Protein AF-A0A0C9Z8J1-F1 (afdb_monomer_lite)

Sequence (79 aa):
LDHHEQHNQDGLTFAPYGPILRAKGFLCLSQLTLDFFGLSDLQTWLGIEVGTAVLIMQYAKEDLAAIRSGKWVFPKDIV

Structure (mmCIF, N/CA/C/O backbone):
data_AF-A0A0C9Z8J1-F1
#
_entry.id   AF-A0A0C9Z8J1-F1
#
loop_
_atom_site.group_PDB
_atom_site.id
_atom_site.type_symbol
_atom_site.label_atom_id
_atom_site.label_alt_id
_atom_site.label_comp_id
_atom_site.label_asym_id
_atom_site.label_entity_id
_atom_site.label_seq_id
_atom_site.pdbx_PDB_ins_code
_atom_site.Cartn_x
_atom_site.Cartn_y
_atom_site.Cartn_z
_atom_site.occupancy
_atom_site.B_iso_or_equiv
_atom_site.auth_seq_id
_atom_site.auth_comp_id
_atom_site.auth_asym_id
_atom_site.auth_atom_id
_atom_site.pdbx_PDB_model_num
ATOM 1 N N . LEU A 1 1 ? 5.799 -3.632 -2.269 1.00 64.06 1 LEU A N 1
ATOM 2 C CA . LEU A 1 1 ? 5.478 -3.440 -0.845 1.00 64.06 1 LEU A CA 1
ATOM 3 C C . LEU A 1 1 ? 6.249 -4.456 -0.012 1.00 64.06 1 LEU A C 1
ATOM 5 O O . LEU A 1 1 ? 7.381 -4.141 0.296 1.00 64.06 1 LEU A O 1
ATOM 9 N N . ASP A 1 2 ? 5.793 -5.695 0.214 1.00 65.31 2 ASP A N 1
ATOM 10 C CA . ASP A 1 2 ? 6.583 -6.683 1.007 1.00 65.31 2 ASP A CA 1
ATOM 11 C C . ASP A 1 2 ? 7.898 -7.148 0.354 1.00 65.31 2 ASP A C 1
ATOM 13 O O . ASP A 1 2 ? 8.771 -7.746 0.978 1.00 65.31 2 ASP A O 1
ATOM 17 N N . HIS A 1 3 ? 8.017 -6.925 -0.947 1.00 65.19 3 HIS A N 1
ATOM 18 C CA . HIS A 1 3 ? 9.128 -7.397 -1.764 1.00 65.19 3 HIS A CA 1
ATOM 19 C C . HIS A 1 3 ? 10.285 -6.396 -1.860 1.00 65.19 3 HIS A C 1
ATOM 21 O O . HIS A 1 3 ? 11.305 -6.706 -2.467 1.00 65.19 3 HIS A O 1
ATOM 27 N N . HIS A 1 4 ? 10.137 -5.202 -1.285 1.00 67.75 4 HIS A N 1
ATOM 28 C CA . HIS A 1 4 ? 11.178 -4.185 -1.312 1.00 67.75 4 HIS A CA 1
ATOM 29 C C . HIS A 1 4 ? 11.959 -4.240 0.006 1.00 67.75 4 HIS A C 1
ATOM 31 O O . HIS A 1 4 ? 11.424 -3.907 1.061 1.00 67.75 4 HIS A O 1
ATOM 37 N N . GLU A 1 5 ? 13.227 -4.662 -0.039 1.00 67.12 5 GLU A N 1
ATOM 38 C CA . GLU A 1 5 ? 14.047 -4.876 1.169 1.00 67.12 5 GLU A CA 1
ATOM 39 C C . GLU A 1 5 ? 14.109 -3.640 2.078 1.00 67.12 5 GLU A C 1
ATOM 41 O O . GLU A 1 5 ? 14.087 -3.779 3.297 1.00 67.12 5 GLU A O 1
ATOM 46 N N . GLN A 1 6 ? 14.118 -2.434 1.499 1.00 68.00 6 GLN A N 1
ATOM 47 C CA . GLN A 1 6 ? 14.085 -1.184 2.265 1.00 68.00 6 GLN A CA 1
ATOM 48 C C . GLN A 1 6 ? 12.777 -0.986 3.039 1.00 68.00 6 GLN A C 1
ATOM 50 O O . GLN A 1 6 ? 12.825 -0.552 4.180 1.00 68.00 6 GLN A O 1
ATOM 55 N N . HIS A 1 7 ? 11.621 -1.341 2.471 1.00 68.94 7 HIS A N 1
ATOM 56 C CA . HIS A 1 7 ? 10.332 -1.186 3.163 1.00 68.94 7 HIS A CA 1
ATOM 57 C C . HIS A 1 7 ? 10.205 -2.174 4.329 1.00 68.94 7 HIS A C 1
ATOM 59 O O . HIS A 1 7 ? 9.611 -1.859 5.357 1.00 68.94 7 HIS A O 1
ATOM 65 N N . ASN A 1 8 ? 10.843 -3.341 4.211 1.00 65.25 8 ASN A N 1
ATOM 66 C CA . ASN A 1 8 ? 10.891 -4.340 5.278 1.00 65.25 8 ASN A CA 1
ATOM 67 C C . ASN A 1 8 ? 11.749 -3.896 6.480 1.00 65.25 8 ASN A C 1
ATOM 69 O O . ASN A 1 8 ? 11.549 -4.406 7.582 1.00 65.25 8 ASN A O 1
ATOM 73 N N . GLN A 1 9 ? 12.675 -2.941 6.304 1.00 65.94 9 GLN A N 1
ATOM 74 C CA . GLN A 1 9 ? 13.465 -2.373 7.409 1.00 65.94 9 GLN A CA 1
ATOM 75 C C . GLN A 1 9 ? 12.642 -1.455 8.317 1.00 65.94 9 GLN A C 1
ATOM 77 O O . GLN A 1 9 ? 12.950 -1.342 9.502 1.00 65.94 9 GLN A O 1
ATOM 82 N N . ASP A 1 10 ? 11.559 -0.878 7.796 1.00 68.62 10 ASP A N 1
ATOM 83 C CA . ASP A 1 10 ? 10.627 -0.050 8.564 1.00 68.62 10 ASP A CA 1
ATOM 84 C C . ASP A 1 10 ? 9.646 -0.897 9.405 1.00 68.62 10 ASP A C 1
ATOM 86 O O . ASP A 1 10 ? 8.745 -0.371 10.059 1.00 68.62 10 ASP A O 1
ATOM 90 N N . GLY A 1 11 ? 9.820 -2.229 9.414 1.00 64.56 11 GLY A N 1
ATOM 91 C CA . GLY A 1 11 ? 9.046 -3.171 10.228 1.00 64.56 11 GLY A CA 1
ATOM 92 C C . GLY A 1 11 ? 7.593 -3.341 9.780 1.00 64.56 11 GLY A C 1
ATOM 93 O O . GLY A 1 11 ? 6.801 -3.971 10.484 1.00 64.56 11 GLY A O 1
ATOM 94 N N . LEU A 1 12 ? 7.226 -2.785 8.622 1.00 68.94 12 LEU A N 1
ATOM 95 C CA . LEU A 1 12 ? 5.872 -2.836 8.096 1.00 68.94 12 LEU A CA 1
ATOM 96 C C . LEU A 1 12 ? 5.691 -4.056 7.188 1.00 68.94 12 LEU A C 1
ATOM 98 O O . LEU A 1 12 ? 6.206 -4.092 6.076 1.00 68.94 12 LEU A O 1
ATOM 102 N N . THR A 1 13 ? 4.907 -5.040 7.627 1.00 70.44 13 THR A N 1
ATOM 103 C CA . THR A 1 13 ? 4.458 -6.124 6.743 1.00 70.44 13 THR A CA 1
ATOM 104 C C . THR A 1 13 ? 3.139 -5.728 6.090 1.00 70.44 13 THR A C 1
ATOM 106 O O . THR A 1 13 ? 2.153 -5.447 6.771 1.00 70.44 13 THR A O 1
ATOM 109 N N . PHE A 1 14 ? 3.115 -5.707 4.764 1.00 74.00 14 PHE A N 1
ATOM 110 C CA . PHE A 1 14 ? 1.946 -5.405 3.950 1.00 74.00 14 PHE A CA 1
ATOM 111 C C . PHE A 1 14 ? 1.078 -6.641 3.661 1.00 74.00 14 PHE A C 1
ATOM 113 O O . PHE A 1 14 ? -0.126 -6.508 3.425 1.00 74.00 14 PHE A O 1
ATOM 120 N N . ALA A 1 15 ? 1.647 -7.845 3.763 1.00 78.31 15 ALA A N 1
ATOM 121 C CA . ALA A 1 15 ? 0.952 -9.108 3.515 1.00 78.31 15 ALA A CA 1
ATOM 122 C C . ALA A 1 15 ? -0.395 -9.254 4.266 1.00 78.31 15 ALA A C 1
ATOM 124 O O . ALA A 1 15 ? -1.361 -9.709 3.644 1.00 78.31 15 ALA A O 1
ATOM 125 N N . PRO A 1 16 ? -0.537 -8.817 5.539 1.00 84.62 16 PRO A N 1
ATOM 126 C CA . PRO A 1 16 ? -1.819 -8.849 6.248 1.00 84.62 16 PRO A CA 1
ATOM 127 C C . PRO A 1 16 ? -2.927 -7.998 5.604 1.00 84.62 16 PRO A C 1
ATOM 129 O O . PRO A 1 16 ? -4.106 -8.322 5.741 1.00 84.62 16 PRO A O 1
ATOM 132 N N . TYR A 1 17 ? -2.579 -6.927 4.883 1.00 85.31 17 TYR A N 1
ATOM 133 C CA . TYR A 1 17 ? -3.547 -5.992 4.295 1.00 85.31 17 TYR A CA 1
ATOM 134 C C . TYR A 1 17 ? -4.024 -6.413 2.901 1.00 85.31 17 TYR A C 1
ATOM 136 O O . TYR A 1 17 ? -5.102 -6.000 2.465 1.00 85.31 17 TYR A O 1
ATOM 144 N N . GLY A 1 18 ? -3.263 -7.262 2.204 1.00 85.25 18 GLY A N 1
ATOM 145 C CA . GLY A 1 18 ? -3.576 -7.726 0.849 1.00 85.25 18 GLY A CA 1
ATOM 146 C C . GLY A 1 18 ? -4.997 -8.295 0.690 1.00 85.25 18 GLY A C 1
ATOM 147 O O . GLY A 1 18 ? -5.728 -7.839 -0.193 1.00 85.25 18 GLY A O 1
ATOM 148 N N . PRO A 1 19 ? -5.447 -9.239 1.543 1.00 89.31 19 PRO A N 1
ATOM 149 C CA . PRO A 1 19 ? -6.807 -9.779 1.475 1.00 89.31 19 PRO A CA 1
ATOM 150 C C . PRO A 1 19 ? -7.905 -8.725 1.676 1.00 89.31 19 PRO A C 1
ATOM 152 O O . PRO A 1 19 ? -8.924 -8.766 0.985 1.00 89.31 19 PRO A O 1
ATOM 155 N N . ILE A 1 20 ? -7.690 -7.758 2.576 1.00 91.50 20 ILE A N 1
ATOM 156 C CA . ILE A 1 20 ? -8.651 -6.683 2.875 1.00 91.50 20 ILE A CA 1
ATOM 157 C C . ILE A 1 20 ? -8.805 -5.760 1.662 1.00 91.50 20 ILE A C 1
ATOM 159 O O . ILE A 1 20 ? -9.919 -5.436 1.247 1.00 91.50 20 ILE A O 1
ATOM 163 N N . LEU A 1 21 ? -7.682 -5.379 1.053 1.00 88.81 21 LEU A N 1
ATOM 164 C CA . LEU A 1 21 ? -7.654 -4.573 -0.165 1.00 88.81 21 LEU A CA 1
ATOM 165 C C . LEU A 1 21 ? -8.316 -5.303 -1.338 1.00 88.81 21 LEU A C 1
ATOM 167 O O . LEU A 1 21 ? -9.130 -4.716 -2.052 1.00 88.81 21 LEU A O 1
ATOM 171 N N . ARG A 1 22 ? -8.063 -6.608 -1.485 1.00 89.25 22 ARG A N 1
ATOM 172 C CA . ARG A 1 22 ? -8.692 -7.430 -2.525 1.00 89.25 22 ARG A CA 1
ATOM 173 C C . ARG A 1 22 ? -10.207 -7.531 -2.354 1.00 89.25 22 ARG A C 1
ATOM 175 O O . ARG A 1 22 ? -10.928 -7.413 -3.341 1.00 89.25 22 ARG A O 1
ATOM 182 N N . ALA A 1 23 ? -10.697 -7.690 -1.123 1.00 92.12 23 ALA A N 1
ATOM 183 C CA . ALA A 1 23 ? -12.133 -7.683 -0.827 1.00 92.12 23 ALA A CA 1
ATOM 184 C C . ALA A 1 23 ? -12.806 -6.343 -1.183 1.00 92.12 23 ALA A C 1
ATOM 186 O O . ALA A 1 23 ? -13.998 -6.306 -1.476 1.00 92.12 23 ALA A O 1
ATOM 187 N N . LYS A 1 24 ? -12.032 -5.251 -1.206 1.00 90.12 24 LYS A N 1
ATOM 188 C CA . LYS A 1 24 ? -12.463 -3.911 -1.634 1.00 90.12 24 LYS A CA 1
ATOM 189 C C . LYS A 1 24 ? -12.265 -3.639 -3.131 1.00 90.12 24 LYS A C 1
ATOM 191 O O . LYS A 1 24 ? -12.570 -2.543 -3.585 1.00 90.12 24 LYS A O 1
ATOM 196 N N . GLY A 1 25 ? -11.781 -4.614 -3.904 1.00 90.62 25 GLY A N 1
ATOM 197 C CA . GLY A 1 25 ? -11.587 -4.488 -5.352 1.00 90.62 25 GLY A CA 1
ATOM 198 C C . GLY A 1 25 ? -10.242 -3.894 -5.781 1.00 90.62 25 GLY A C 1
ATOM 199 O O . GLY A 1 25 ? -10.041 -3.658 -6.973 1.00 90.62 25 GLY A O 1
ATOM 200 N N . PHE A 1 26 ? -9.303 -3.687 -4.852 1.00 88.50 26 PHE A N 1
ATOM 201 C CA . PHE A 1 26 ? -7.928 -3.332 -5.197 1.00 88.50 26 PHE A CA 1
ATOM 202 C C . PHE A 1 26 ? -7.186 -4.581 -5.688 1.00 88.50 26 PHE A C 1
ATOM 204 O O . PHE A 1 26 ? -7.012 -5.558 -4.961 1.00 88.50 26 PHE A O 1
ATOM 211 N N . LEU A 1 27 ? -6.759 -4.543 -6.945 1.00 85.94 27 LEU A N 1
ATOM 212 C CA . LEU A 1 27 ? -6.043 -5.601 -7.652 1.00 85.94 27 LEU A CA 1
ATOM 213 C C . LEU A 1 27 ? -4.583 -5.229 -7.925 1.00 85.94 27 LEU A C 1
ATOM 215 O O . LEU A 1 27 ? -3.750 -6.119 -8.077 1.00 85.94 27 LEU A O 1
ATOM 219 N N . CYS A 1 28 ? -4.261 -3.936 -8.012 1.00 83.81 28 CYS A N 1
ATOM 220 C CA . CYS A 1 28 ? -2.917 -3.477 -8.348 1.00 83.81 28 CYS A CA 1
ATOM 221 C C . CYS A 1 28 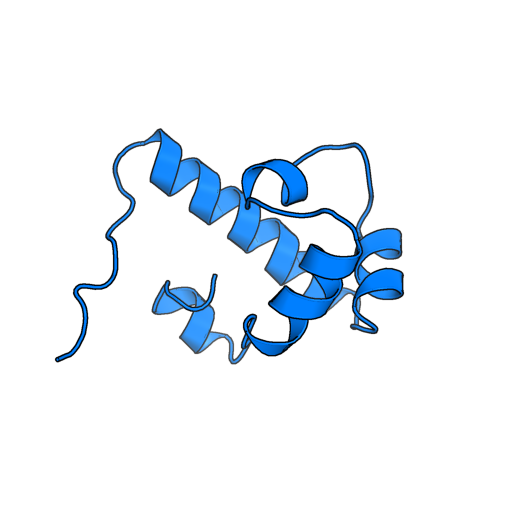? -2.508 -2.200 -7.603 1.00 83.81 28 CYS A C 1
ATOM 223 O O . CYS A 1 28 ? -3.340 -1.389 -7.197 1.00 83.81 28 CYS A O 1
ATOM 225 N N . LEU A 1 29 ? -1.191 -2.004 -7.471 1.00 80.81 29 LEU A N 1
ATOM 226 C CA . LEU A 1 29 ? -0.594 -0.848 -6.788 1.00 80.81 29 LEU A CA 1
ATOM 227 C C . LEU A 1 29 ? -1.022 0.490 -7.391 1.00 80.81 29 LEU A C 1
ATOM 229 O O . LEU A 1 29 ? -1.209 1.453 -6.657 1.00 80.81 29 LEU A O 1
ATOM 233 N N . SER A 1 30 ? -1.235 0.559 -8.708 1.00 84.94 30 SER A N 1
ATOM 234 C CA . SER A 1 30 ? -1.663 1.804 -9.352 1.00 84.94 30 SER A CA 1
ATOM 235 C C . SER A 1 30 ? -3.004 2.306 -8.823 1.00 84.94 30 SER A C 1
ATOM 237 O O . SER A 1 30 ? -3.178 3.517 -8.713 1.00 84.94 30 SER A O 1
ATOM 239 N N . GLN A 1 31 ? -3.915 1.413 -8.421 1.00 87.94 31 GLN A N 1
ATOM 240 C CA . GLN A 1 31 ? -5.191 1.804 -7.820 1.00 87.94 31 GLN A CA 1
ATOM 241 C C . GLN A 1 31 ? -5.009 2.457 -6.451 1.00 87.94 31 GLN A C 1
ATOM 243 O O . GLN A 1 31 ? -5.755 3.374 -6.133 1.00 87.94 31 GLN A O 1
ATOM 248 N N . LEU A 1 32 ? -3.999 2.046 -5.673 1.00 85.44 32 LEU A N 1
ATOM 249 C CA . LEU A 1 32 ? -3.682 2.658 -4.377 1.00 85.44 32 LEU A CA 1
ATOM 250 C C . LEU A 1 32 ? -3.094 4.072 -4.499 1.00 85.44 32 LEU A C 1
ATOM 252 O O . LEU A 1 32 ? -3.039 4.809 -3.520 1.00 85.44 32 LEU A O 1
ATOM 256 N N . THR A 1 33 ? -2.637 4.447 -5.693 1.00 84.94 33 THR A N 1
ATOM 257 C CA . THR A 1 33 ? -2.044 5.765 -5.964 1.00 84.94 33 THR A CA 1
ATOM 258 C C . THR A 1 33 ? -3.026 6.763 -6.578 1.00 84.94 33 THR A C 1
ATOM 260 O O . THR A 1 33 ? -2.615 7.865 -6.928 1.00 84.94 33 THR A O 1
ATOM 263 N N . LEU A 1 34 ? -4.294 6.377 -6.753 1.00 85.44 34 LEU A N 1
ATOM 264 C CA . LEU A 1 34 ? -5.323 7.240 -7.327 1.00 85.44 34 LEU A CA 1
ATOM 265 C C . LEU A 1 34 ? -5.850 8.233 -6.290 1.00 85.44 34 LEU A C 1
ATOM 267 O O . LEU A 1 34 ? -6.057 7.877 -5.134 1.00 85.44 34 LEU A O 1
ATOM 271 N N . ASP A 1 35 ? -6.201 9.433 -6.740 1.00 85.88 35 ASP A N 1
ATOM 272 C CA . ASP A 1 35 ? -6.745 10.498 -5.887 1.00 85.88 35 ASP A CA 1
ATOM 273 C C . ASP A 1 35 ? -8.242 10.307 -5.545 1.00 85.88 35 ASP A C 1
ATOM 275 O O . ASP A 1 35 ? -8.931 11.252 -5.170 1.00 85.88 35 ASP A O 1
ATOM 279 N N . PHE A 1 36 ? -8.776 9.087 -5.694 1.00 85.62 36 PHE A N 1
ATOM 280 C CA . PHE A 1 36 ? -10.186 8.775 -5.415 1.00 85.62 36 PHE A CA 1
ATOM 281 C C . PHE A 1 36 ? -10.485 8.527 -3.933 1.00 85.62 36 PHE A C 1
ATOM 283 O O . PHE A 1 36 ? -11.653 8.497 -3.553 1.00 85.62 36 PHE A O 1
ATOM 290 N N . PHE A 1 37 ? -9.461 8.315 -3.108 1.00 87.31 37 PHE A N 1
ATOM 291 C CA . PHE A 1 37 ? -9.609 8.085 -1.675 1.00 87.31 37 PHE A CA 1
ATOM 292 C C . PHE A 1 37 ? -8.448 8.719 -0.909 1.00 87.31 37 PHE A C 1
ATOM 294 O O . PHE A 1 37 ? -7.360 8.929 -1.450 1.00 87.31 37 PHE A O 1
ATOM 301 N N . GLY A 1 38 ? -8.692 9.046 0.356 1.00 88.06 38 GLY A N 1
ATOM 302 C CA . GLY A 1 38 ? -7.718 9.686 1.230 1.00 88.06 38 GLY A CA 1
ATOM 303 C C . GLY A 1 38 ? -7.113 8.746 2.270 1.00 88.06 38 GLY A C 1
ATOM 304 O O . GLY A 1 38 ? -7.502 7.588 2.432 1.00 88.06 38 GLY A O 1
ATOM 305 N N . LEU A 1 39 ? -6.189 9.296 3.061 1.00 90.44 39 LEU A N 1
ATOM 306 C CA . LEU A 1 39 ? -5.591 8.599 4.204 1.00 90.44 39 LEU A CA 1
ATOM 307 C C . LEU A 1 39 ? -6.646 8.110 5.202 1.00 90.44 39 LEU A C 1
ATOM 309 O O . LEU A 1 39 ? -6.490 7.037 5.774 1.00 90.44 39 LEU A O 1
ATOM 313 N N . SER A 1 40 ? -7.709 8.880 5.441 1.00 92.25 40 SER A N 1
ATOM 314 C CA . SER A 1 40 ? -8.785 8.503 6.370 1.00 92.25 40 SER A CA 1
ATOM 315 C C . SER A 1 40 ? -9.578 7.287 5.892 1.00 92.25 40 SER A C 1
ATOM 317 O O . SER A 1 40 ? -9.945 6.435 6.703 1.00 92.25 40 SER A O 1
ATOM 319 N N . ASP A 1 41 ? -9.789 7.164 4.581 1.00 92.38 41 ASP A N 1
ATOM 320 C CA . ASP A 1 41 ? -10.446 5.997 3.994 1.00 92.38 41 ASP A CA 1
ATOM 321 C C . ASP A 1 41 ? -9.566 4.761 4.161 1.00 92.38 41 ASP A C 1
ATOM 323 O O . ASP A 1 41 ? -10.027 3.730 4.647 1.00 92.38 41 ASP A O 1
ATOM 327 N N . LEU A 1 42 ? -8.271 4.893 3.854 1.00 91.38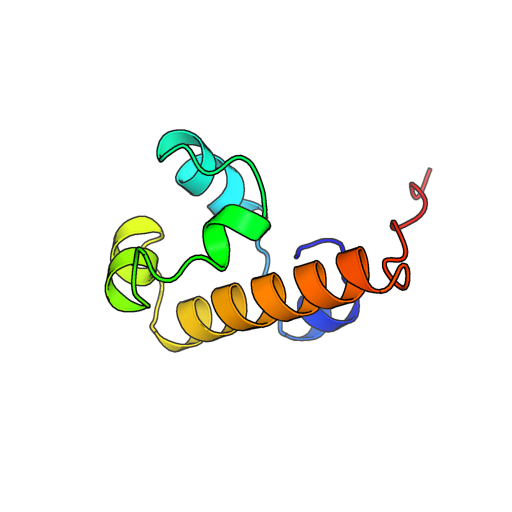 42 LEU A N 1
ATOM 328 C CA . LEU A 1 42 ? -7.305 3.807 3.989 1.00 91.38 42 LEU A CA 1
ATOM 329 C C . LEU A 1 42 ? -7.166 3.333 5.446 1.00 91.38 42 LEU A C 1
ATOM 331 O O . LEU A 1 42 ? -7.170 2.127 5.693 1.00 91.38 42 LE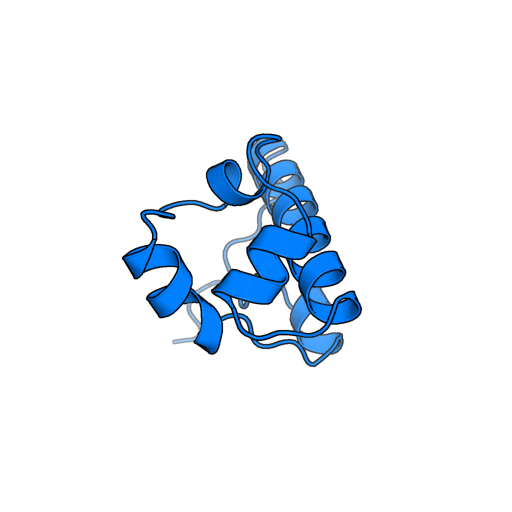U A O 1
ATOM 335 N N . GLN A 1 43 ? -7.119 4.263 6.407 1.00 93.88 43 GLN A N 1
ATOM 336 C CA . GLN A 1 43 ? -7.144 3.953 7.844 1.00 93.88 43 GLN A CA 1
ATOM 337 C C . GLN A 1 43 ? -8.390 3.152 8.216 1.00 93.88 43 GLN A C 1
ATOM 339 O O . GLN A 1 43 ? -8.287 2.092 8.826 1.00 93.88 43 GLN A O 1
ATOM 344 N N . THR A 1 44 ? -9.565 3.623 7.792 1.00 94.31 44 THR A N 1
ATOM 345 C CA . THR A 1 44 ? -10.851 2.974 8.083 1.00 94.31 44 THR A CA 1
ATOM 346 C C . THR A 1 44 ? -10.930 1.581 7.463 1.00 94.31 44 THR A C 1
ATOM 348 O O . THR A 1 44 ? -11.471 0.651 8.055 1.00 94.31 44 THR A O 1
ATOM 351 N N . TRP A 1 45 ? -10.398 1.416 6.254 1.00 92.50 45 TRP A N 1
ATOM 352 C CA . TRP A 1 45 ? -10.433 0.152 5.530 1.00 92.50 45 TRP A CA 1
ATOM 353 C C . TRP A 1 45 ? -9.516 -0.902 6.120 1.00 92.50 45 TRP A C 1
ATOM 355 O O . TRP A 1 45 ? -9.896 -2.070 6.117 1.00 92.50 45 TRP A O 1
ATOM 365 N N . LEU A 1 46 ? -8.328 -0.498 6.569 1.00 90.69 46 LEU A N 1
ATOM 366 C CA . LEU A 1 46 ? -7.297 -1.410 7.056 1.00 90.69 46 LEU A CA 1
ATOM 367 C C . LEU A 1 46 ? -7.254 -1.509 8.585 1.00 90.69 46 LEU A C 1
ATOM 369 O O . LEU A 1 46 ? -6.577 -2.390 9.102 1.00 90.69 46 LEU A O 1
ATOM 373 N N . GLY A 1 47 ? -7.977 -0.643 9.302 1.00 92.94 47 GLY A N 1
ATOM 374 C CA . GLY A 1 47 ? -7.949 -0.579 10.763 1.00 92.94 47 GLY A CA 1
ATOM 375 C C . GLY A 1 47 ? -6.576 -0.176 11.302 1.00 92.94 47 GLY A C 1
ATOM 376 O O . GLY A 1 47 ? -6.114 -0.754 12.281 1.00 92.94 47 GLY A O 1
ATOM 377 N N . ILE A 1 48 ? -5.907 0.763 10.629 1.00 91.06 48 ILE A N 1
ATOM 378 C CA . ILE A 1 48 ? -4.521 1.166 10.912 1.00 91.06 48 ILE A CA 1
ATOM 379 C C . ILE A 1 48 ? -4.426 2.626 11.349 1.00 91.06 48 ILE A C 1
ATOM 381 O O . ILE A 1 48 ? -5.268 3.450 10.996 1.00 91.06 48 ILE A O 1
ATOM 385 N N . GLU A 1 49 ? -3.344 2.943 12.054 1.00 93.50 49 GLU A N 1
ATOM 386 C CA . GLU A 1 49 ? -2.981 4.306 12.439 1.00 93.50 49 GLU A CA 1
ATOM 387 C C . GLU A 1 49 ? -2.573 5.163 11.230 1.00 93.50 49 GLU A C 1
ATOM 389 O O . GLU A 1 49 ? -2.077 4.663 10.212 1.00 93.50 49 GLU A O 1
ATOM 394 N N . VAL A 1 50 ? -2.711 6.486 11.368 1.00 92.38 50 VAL A N 1
ATOM 395 C CA . VAL A 1 50 ? -2.401 7.454 10.300 1.00 92.38 50 VAL A CA 1
ATOM 396 C C . VAL A 1 50 ? -0.975 7.313 9.763 1.00 92.38 50 VAL A C 1
ATOM 398 O O . VAL A 1 50 ? -0.774 7.373 8.552 1.00 92.38 50 VAL A O 1
ATOM 401 N N . GLY A 1 51 ? 0.011 7.064 10.632 1.00 90.31 51 GLY A N 1
ATOM 402 C CA . GLY A 1 51 ? 1.410 6.900 10.224 1.00 90.31 51 GLY A CA 1
ATOM 403 C C . GLY A 1 51 ? 1.615 5.688 9.314 1.00 90.31 51 GLY A C 1
ATOM 404 O O . GLY A 1 51 ? 2.289 5.780 8.292 1.00 90.31 51 GLY A O 1
ATOM 405 N N . THR A 1 52 ? 0.953 4.573 9.625 1.00 89.00 52 THR A N 1
ATOM 406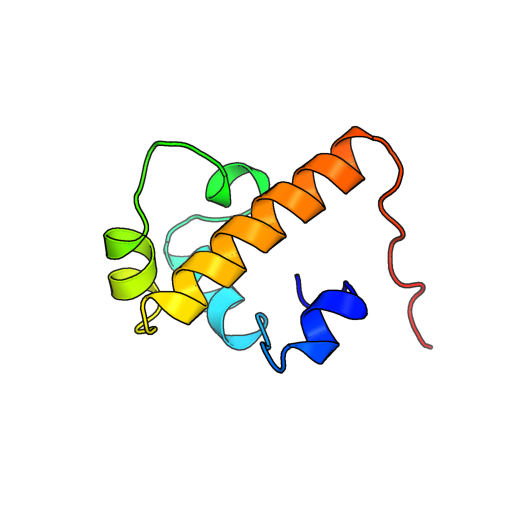 C CA . THR A 1 52 ? 0.983 3.366 8.793 1.00 89.00 52 THR A CA 1
ATOM 407 C C . THR A 1 52 ? 0.292 3.592 7.451 1.00 89.00 52 THR A C 1
ATOM 409 O O . THR A 1 52 ? 0.809 3.172 6.418 1.00 89.00 52 THR A O 1
ATOM 412 N N . ALA A 1 53 ? -0.840 4.303 7.436 1.00 90.44 53 ALA A N 1
ATOM 413 C CA . ALA A 1 53 ? -1.527 4.648 6.192 1.00 90.44 53 ALA A CA 1
ATOM 414 C C . ALA A 1 53 ? -0.661 5.538 5.283 1.00 90.44 53 ALA A C 1
ATOM 416 O O . ALA A 1 53 ? -0.619 5.320 4.070 1.00 90.44 53 ALA A O 1
ATOM 417 N N . VAL A 1 54 ? 0.071 6.496 5.867 1.00 90.38 54 VAL A N 1
ATOM 418 C CA . VAL A 1 54 ? 1.029 7.345 5.141 1.00 90.38 54 VAL A CA 1
ATOM 419 C C . VAL A 1 54 ? 2.124 6.502 4.494 1.00 90.38 54 VAL A C 1
ATOM 421 O O . VAL A 1 54 ? 2.356 6.653 3.295 1.00 90.38 54 VAL A O 1
ATOM 424 N N . LEU A 1 55 ? 2.743 5.584 5.245 1.00 89.06 55 LEU A N 1
ATOM 425 C CA . LEU A 1 55 ? 3.801 4.714 4.720 1.00 89.06 55 LEU A CA 1
ATOM 426 C C . LEU A 1 55 ? 3.300 3.844 3.563 1.00 89.06 55 LEU A C 1
ATOM 428 O O . LEU A 1 55 ? 3.935 3.797 2.514 1.00 89.06 55 LEU A O 1
ATOM 432 N N . ILE A 1 56 ? 2.116 3.236 3.694 1.00 87.31 56 ILE A N 1
ATOM 433 C CA . ILE A 1 56 ? 1.520 2.424 2.621 1.00 87.31 56 ILE A CA 1
ATOM 434 C C . ILE A 1 56 ? 1.322 3.248 1.342 1.00 87.31 56 ILE A C 1
ATOM 436 O O . ILE A 1 56 ? 1.689 2.795 0.256 1.00 87.31 56 ILE A O 1
ATOM 440 N N . MET A 1 57 ? 0.754 4.455 1.448 1.00 88.69 57 MET A N 1
ATOM 441 C CA . MET A 1 57 ? 0.553 5.315 0.277 1.00 88.69 57 MET A CA 1
ATOM 442 C C . MET A 1 57 ? 1.879 5.780 -0.330 1.00 88.69 57 MET A C 1
ATOM 444 O O . MET A 1 57 ? 1.990 5.864 -1.555 1.00 88.69 57 MET A O 1
ATOM 448 N N . GLN A 1 58 ? 2.875 6.091 0.501 1.00 88.56 58 GLN A N 1
ATOM 449 C CA . GLN A 1 58 ? 4.195 6.510 0.043 1.00 88.56 58 GLN A CA 1
ATOM 450 C C . GLN A 1 58 ? 4.896 5.381 -0.719 1.00 88.56 58 GLN A C 1
ATOM 452 O O . GLN A 1 58 ? 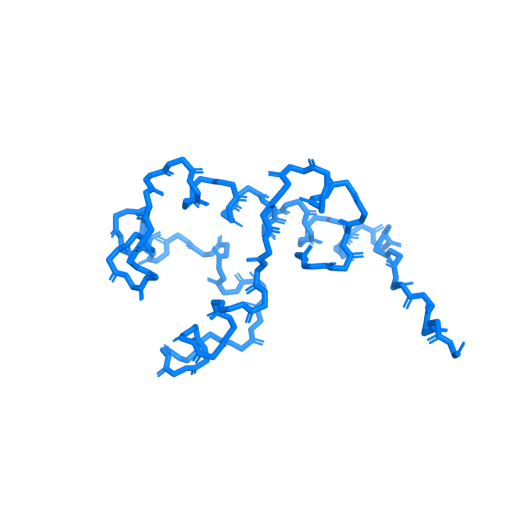5.282 5.577 -1.871 1.00 88.56 58 GLN A O 1
ATOM 457 N N . TYR A 1 59 ? 4.963 4.185 -0.140 1.00 87.31 59 TYR A N 1
ATOM 458 C CA . TYR A 1 59 ? 5.579 3.033 -0.790 1.00 87.31 59 TYR A CA 1
ATOM 459 C C . TYR A 1 59 ? 4.846 2.623 -2.064 1.00 87.31 59 TYR A C 1
ATOM 461 O O . TYR A 1 59 ? 5.488 2.304 -3.057 1.00 87.31 59 TYR A O 1
ATOM 469 N N . ALA A 1 60 ? 3.509 2.693 -2.101 1.00 87.56 60 ALA A N 1
ATOM 470 C CA . ALA A 1 60 ? 2.764 2.397 -3.325 1.00 87.56 60 ALA A CA 1
ATOM 471 C C . ALA A 1 60 ? 3.141 3.352 -4.474 1.00 87.56 60 ALA A C 1
ATOM 473 O O . ALA A 1 60 ? 3.219 2.932 -5.631 1.00 87.56 60 ALA A O 1
ATOM 474 N N . LYS A 1 61 ? 3.409 4.629 -4.165 1.00 89.00 61 LYS A N 1
ATOM 475 C CA . LYS A 1 61 ? 3.876 5.626 -5.141 1.00 89.00 61 LYS A CA 1
ATOM 476 C C . LYS A 1 61 ? 5.318 5.372 -5.575 1.00 89.00 61 LYS A C 1
ATOM 478 O O . LYS A 1 61 ? 5.597 5.439 -6.772 1.00 89.00 61 LYS A O 1
ATOM 483 N N . GLU A 1 62 ? 6.211 5.080 -4.632 1.00 87.38 62 GLU A N 1
ATOM 484 C CA . GLU A 1 62 ? 7.616 4.750 -4.906 1.00 87.38 62 GLU A CA 1
ATOM 485 C C . GLU A 1 62 ? 7.731 3.496 -5.777 1.00 87.38 62 GLU A C 1
ATOM 487 O O . GLU A 1 62 ? 8.382 3.532 -6.823 1.00 87.38 62 GLU A O 1
ATOM 492 N N . ASP A 1 63 ? 7.009 2.434 -5.418 1.00 85.06 63 ASP A N 1
ATOM 493 C CA . ASP A 1 63 ? 6.958 1.186 -6.173 1.00 85.06 63 ASP A CA 1
ATOM 494 C C . ASP A 1 63 ? 6.447 1.421 -7.592 1.00 85.06 63 ASP A C 1
ATOM 496 O O . ASP A 1 63 ? 7.049 0.976 -8.571 1.00 85.06 63 ASP A O 1
ATOM 500 N N . LEU A 1 64 ? 5.355 2.177 -7.737 1.00 87.38 64 LEU A N 1
ATOM 501 C CA . LEU A 1 64 ? 4.807 2.495 -9.050 1.00 87.38 64 LEU A CA 1
ATOM 502 C C . LEU A 1 64 ? 5.788 3.321 -9.895 1.00 87.38 64 LEU A C 1
ATOM 504 O O . LEU A 1 64 ? 5.887 3.105 -11.106 1.00 87.38 64 LEU A O 1
ATOM 508 N N . ALA A 1 65 ? 6.525 4.253 -9.287 1.00 88.81 65 ALA A N 1
ATOM 509 C CA . ALA A 1 65 ? 7.556 5.031 -9.968 1.00 88.81 65 ALA A CA 1
ATOM 510 C C . ALA A 1 65 ? 8.753 4.158 -10.388 1.00 88.81 65 ALA A C 1
ATOM 512 O O . ALA A 1 65 ? 9.263 4.293 -11.507 1.00 88.81 65 ALA A O 1
ATOM 513 N N . ALA A 1 66 ? 9.174 3.219 -9.542 1.00 86.25 66 ALA A N 1
ATOM 514 C CA . ALA A 1 66 ? 10.216 2.248 -9.856 1.00 86.25 66 ALA A CA 1
ATOM 515 C C . ALA A 1 66 ? 9.792 1.304 -10.999 1.00 86.25 66 ALA A C 1
ATOM 517 O O . ALA A 1 66 ? 10.563 1.102 -11.939 1.00 86.25 66 ALA A O 1
ATOM 518 N N . ILE A 1 67 ? 8.542 0.821 -10.992 1.00 84.94 67 ILE A N 1
ATOM 519 C CA . ILE A 1 67 ? 7.951 0.027 -12.086 1.00 84.94 67 ILE A CA 1
ATOM 520 C C . ILE A 1 67 ? 7.950 0.825 -13.391 1.00 84.94 67 ILE A C 1
ATOM 522 O O . ILE A 1 67 ? 8.443 0.347 -14.411 1.00 84.94 67 ILE A O 1
ATOM 526 N N . ARG A 1 68 ? 7.454 2.068 -13.368 1.00 85.94 68 ARG A N 1
ATOM 527 C CA . ARG A 1 68 ? 7.386 2.933 -14.560 1.00 85.94 68 ARG A CA 1
ATOM 528 C C . ARG A 1 68 ? 8.757 3.298 -15.125 1.00 85.94 68 ARG A C 1
ATOM 530 O O . ARG A 1 68 ? 8.876 3.503 -16.327 1.00 85.94 68 ARG A O 1
ATOM 537 N N . SER A 1 69 ? 9.778 3.388 -14.276 1.00 87.25 69 SER A N 1
ATOM 538 C CA . SER A 1 69 ? 11.150 3.695 -14.694 1.00 87.25 69 SER A CA 1
ATOM 539 C C . SER A 1 69 ? 11.961 2.464 -15.109 1.00 87.25 69 SER A C 1
ATOM 541 O O . SER A 1 69 ? 13.134 2.608 -15.450 1.00 87.25 69 SER A O 1
ATOM 543 N N . GLY A 1 70 ? 11.370 1.261 -15.075 1.00 81.25 70 GLY A N 1
ATOM 544 C CA . GLY A 1 70 ? 12.069 0.006 -15.369 1.00 81.25 70 GLY A CA 1
ATOM 545 C C . GLY A 1 70 ? 13.137 -0.365 -14.335 1.00 81.25 70 GLY A C 1
ATOM 546 O O . GLY A 1 70 ? 13.935 -1.265 -14.574 1.00 81.25 70 GLY A O 1
ATOM 547 N N . LYS A 1 71 ? 13.165 0.326 -13.189 1.00 76.69 71 LYS A N 1
ATOM 548 C CA . LYS A 1 71 ? 14.101 0.087 -12.079 1.00 76.69 71 LYS A CA 1
ATOM 549 C C . LYS A 1 71 ? 13.570 -0.927 -11.071 1.00 76.69 71 LYS A C 1
ATOM 551 O O . LYS A 1 71 ? 14.241 -1.212 -10.085 1.00 76.69 71 LYS A O 1
ATOM 556 N N . TRP A 1 72 ? 12.365 -1.445 -11.297 1.00 70.06 72 TRP A N 1
ATOM 557 C CA . TRP A 1 72 ? 11.773 -2.462 -10.446 1.00 70.06 72 TRP A CA 1
ATOM 558 C C . TRP A 1 72 ? 12.554 -3.768 -10.549 1.00 70.06 72 TRP A C 1
ATOM 560 O O . TRP A 1 72 ? 12.508 -4.463 -11.565 1.00 70.06 72 TRP A O 1
ATOM 570 N N . VAL A 1 73 ? 13.263 -4.101 -9.477 1.00 62.78 73 VAL A N 1
ATOM 571 C CA . VAL A 1 73 ? 13.913 -5.396 -9.329 1.00 62.78 73 VAL A CA 1
ATOM 572 C C . VAL A 1 73 ? 12.875 -6.335 -8.728 1.00 62.78 73 VAL A C 1
ATOM 574 O O . VAL A 1 73 ? 12.519 -6.201 -7.561 1.00 62.78 73 VAL A O 1
ATOM 577 N N . PHE A 1 74 ? 12.357 -7.275 -9.525 1.00 58.34 74 PHE A N 1
ATOM 578 C CA . PHE A 1 74 ? 11.642 -8.413 -8.950 1.00 58.34 74 PHE A CA 1
ATOM 579 C C . PHE A 1 74 ? 12.608 -9.123 -7.998 1.00 58.34 74 PHE A C 1
ATOM 581 O O . PHE A 1 74 ? 13.725 -9.439 -8.431 1.00 58.34 74 PHE A O 1
ATOM 588 N N . PRO A 1 75 ? 12.225 -9.391 -6.737 1.00 52.50 75 PRO A N 1
ATOM 589 C CA . PRO A 1 75 ? 12.993 -10.318 -5.929 1.00 52.50 75 PRO A CA 1
ATOM 590 C C . PRO A 1 75 ? 13.053 -11.614 -6.724 1.00 52.50 75 PRO A C 1
ATOM 592 O O . PRO A 1 75 ? 12.017 -12.162 -7.100 1.00 52.50 75 PRO A O 1
ATOM 595 N N . LYS A 1 76 ? 14.267 -12.056 -7.054 1.00 44.31 76 LYS A N 1
ATOM 596 C CA . LYS A 1 76 ? 14.456 -13.410 -7.561 1.00 44.31 76 LYS A CA 1
ATOM 597 C C . LYS A 1 76 ? 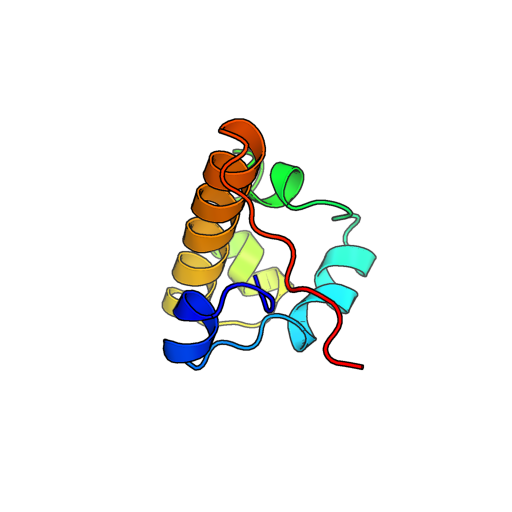13.882 -14.339 -6.504 1.00 44.31 76 LYS A C 1
ATOM 599 O O . LYS A 1 76 ? 14.227 -14.179 -5.334 1.00 44.31 76 LYS A O 1
ATOM 604 N N . ASP A 1 77 ? 13.019 -15.257 -6.926 1.00 42.09 77 ASP A N 1
ATOM 605 C CA . ASP A 1 77 ? 12.540 -16.351 -6.094 1.00 42.09 77 ASP A CA 1
ATOM 606 C C . ASP A 1 77 ? 13.735 -16.932 -5.327 1.00 42.09 77 ASP A C 1
ATOM 608 O O . ASP A 1 77 ? 14.676 -17.463 -5.926 1.00 42.09 77 ASP A O 1
ATOM 612 N N . ILE A 1 78 ? 13.744 -16.745 -4.006 1.00 42.28 78 ILE A N 1
ATOM 613 C CA . ILE A 1 78 ? 14.635 -17.500 -3.135 1.00 42.28 78 ILE A CA 1
ATOM 614 C C . ILE A 1 78 ? 14.045 -18.910 -3.138 1.00 42.28 78 ILE A C 1
ATOM 616 O O . ILE A 1 78 ? 13.042 -19.164 -2.471 1.00 42.28 78 ILE A O 1
ATOM 620 N N . VAL A 1 79 ? 14.614 -19.756 -4.000 1.00 37.31 79 VAL A N 1
ATOM 621 C CA . VAL A 1 79 ? 14.411 -21.213 -4.040 1.00 37.31 79 VAL A CA 1
ATOM 622 C C . VAL A 1 79 ? 14.860 -21.830 -2.723 1.00 37.31 79 VAL A C 1
ATOM 624 O O . VAL A 1 79 ? 15.942 -21.428 -2.235 1.00 37.31 79 VAL A O 1
#

Foldseek 3Di:
DQQDVVLVVVVDDCVVCVVLCVVVVDDALVVLQDPPDDLVVQCVSRVDDSVNSVSSNVVSVVQVVCVVVVVDDGPDPPD

Organism: NCBI:txid765257

Radius of gyration: 12.67 Å; chains: 1; bounding box: 27×32×28 Å

pLDDT: mean 80.63, std 13.43, range [37.31, 94.31]

Secondary structure (DSSP, 8-state):
-TT-HHHHHTT---GGGHHHHHHTT--SHHHHTSTTS-HHHHHHHHT--HHHHHHHHHHHHHHHHHHHTT---PPP---